Protein AF-A0A410YKI6-F1 (afdb_monomer_lite)

Foldseek 3Di:
DAAFQQDQPDDDDWKGKGKGKAFDPVCPVVQVVLQVVLLVVLCVVQVFDSPDDDYNCCLRVVNDARHPDPVSSVVCDNVSSVVSVVSNVVSSLVDQRIWMWMWIDGPDPDDDTDTPGDGDRRD

Structure (mmCIF, N/CA/C/O backbone):
data_AF-A0A410YKI6-F1
#
_entry.id   AF-A0A410YKI6-F1
#
loop_
_atom_site.group_PDB
_atom_site.id
_atom_site.type_symbol
_atom_site.label_atom_id
_atom_site.label_alt_id
_atom_site.label_comp_id
_atom_site.label_asym_id
_atom_site.label_entity_id
_atom_site.label_seq_id
_atom_site.pdbx_PDB_ins_code
_atom_site.Cartn_x
_atom_site.Cartn_y
_atom_site.Cartn_z
_atom_site.occupancy
_atom_site.B_iso_or_equiv
_atom_site.auth_seq_id
_atom_site.auth_comp_id
_atom_site.auth_asym_id
_atom_site.auth_atom_id
_atom_site.pdbx_PDB_model_num
ATOM 1 N N . MET A 1 1 ? -4.003 11.480 6.765 1.00 38.06 1 MET A N 1
ATOM 2 C CA . MET A 1 1 ? -3.369 10.623 5.733 1.00 38.06 1 MET A CA 1
ATOM 3 C C . MET A 1 1 ? -4.479 9.807 5.087 1.00 38.06 1 MET A C 1
ATOM 5 O O . MET A 1 1 ? -5.200 9.127 5.797 1.00 38.06 1 MET A O 1
ATOM 9 N N . HIS A 1 2 ? -4.699 9.970 3.783 1.00 32.66 2 HIS A N 1
ATOM 10 C CA . HIS A 1 2 ? -5.869 9.430 3.084 1.00 32.66 2 HIS A CA 1
ATOM 11 C C . HIS A 1 2 ? -5.397 8.427 2.026 1.00 32.66 2 HIS A C 1
ATOM 13 O O . HIS A 1 2 ? -4.739 8.813 1.062 1.00 32.66 2 HIS A O 1
ATOM 19 N N . LEU A 1 3 ? -5.672 7.136 2.234 1.00 39.44 3 LEU A N 1
ATOM 20 C CA . LEU A 1 3 ? -5.447 6.108 1.220 1.00 39.44 3 LEU A CA 1
ATOM 21 C C . LEU A 1 3 ? -6.751 5.920 0.442 1.00 39.44 3 LEU A C 1
ATOM 23 O O . LEU A 1 3 ? -7.588 5.104 0.813 1.00 39.44 3 LEU A O 1
ATOM 27 N N . ASP A 1 4 ? -6.916 6.690 -0.629 1.00 40.81 4 ASP A N 1
ATOM 28 C CA . ASP A 1 4 ? -8.008 6.478 -1.577 1.00 40.81 4 ASP A CA 1
ATOM 29 C C . ASP A 1 4 ? -7.627 5.353 -2.549 1.00 40.81 4 ASP A C 1
ATOM 31 O O . ASP A 1 4 ? -6.627 5.462 -3.270 1.00 40.81 4 ASP A O 1
ATOM 35 N N . ILE A 1 5 ? -8.401 4.263 -2.554 1.00 44.34 5 ILE A N 1
ATOM 36 C CA . ILE A 1 5 ? -8.257 3.140 -3.489 1.00 44.34 5 ILE A CA 1
ATOM 37 C C . ILE A 1 5 ? -9.291 3.295 -4.606 1.00 44.34 5 ILE A C 1
ATOM 39 O O . ILE A 1 5 ? -10.209 2.501 -4.786 1.00 44.34 5 ILE A O 1
ATOM 43 N N . SER A 1 6 ? -9.120 4.333 -5.421 1.00 39.03 6 SER A N 1
ATOM 44 C CA . SER A 1 6 ? -9.945 4.521 -6.612 1.00 39.03 6 SER A CA 1
ATOM 45 C C . SER A 1 6 ? -9.537 3.552 -7.737 1.00 39.03 6 SER A C 1
ATOM 47 O O . SER A 1 6 ? -8.625 3.810 -8.519 1.00 39.03 6 SER A O 1
ATOM 49 N N . THR A 1 7 ? -10.263 2.430 -7.787 1.00 46.00 7 THR A N 1
ATOM 50 C CA . THR A 1 7 ? -10.549 1.553 -8.943 1.00 46.00 7 THR A CA 1
ATOM 51 C C . THR A 1 7 ? -9.347 0.920 -9.670 1.00 46.00 7 THR A C 1
ATOM 53 O O . THR A 1 7 ? -8.545 1.595 -10.313 1.00 46.00 7 THR A O 1
ATOM 56 N N . ILE A 1 8 ? -9.309 -0.420 -9.681 1.00 41.41 8 ILE A N 1
ATOM 57 C CA . ILE A 1 8 ? -8.534 -1.239 -10.631 1.00 41.41 8 ILE A CA 1
ATOM 58 C C . ILE A 1 8 ? -9.266 -1.181 -11.985 1.00 41.41 8 ILE A C 1
ATOM 60 O O . ILE A 1 8 ? -10.379 -1.700 -12.076 1.00 41.41 8 ILE A O 1
ATOM 64 N N . PRO A 1 9 ? -8.716 -0.553 -13.039 1.00 38.16 9 PRO A N 1
ATOM 65 C CA . PRO A 1 9 ? -9.354 -0.567 -14.347 1.00 38.16 9 PRO A CA 1
ATOM 66 C C . PRO A 1 9 ? -9.012 -1.883 -15.052 1.00 38.16 9 PRO A C 1
ATOM 68 O O . PRO A 1 9 ? -7.846 -2.154 -15.331 1.00 38.16 9 PRO A O 1
ATOM 71 N N . GLY A 1 10 ? -10.023 -2.706 -15.327 1.00 31.64 10 GLY A N 1
ATOM 72 C CA . GLY A 1 10 ? -9.814 -3.973 -16.030 1.00 31.64 10 GLY A CA 1
ATOM 73 C C . GLY A 1 10 ? -11.061 -4.748 -16.452 1.00 31.64 10 GLY A C 1
ATOM 74 O O . GLY A 1 10 ? -10.905 -5.860 -16.940 1.00 31.64 10 GLY A O 1
ATOM 75 N N . ILE A 1 11 ? -12.278 -4.212 -16.300 1.00 34.09 11 ILE A N 1
ATOM 76 C CA . ILE A 1 11 ? -13.495 -4.854 -16.819 1.00 34.09 11 ILE A CA 1
ATOM 77 C C . ILE A 1 11 ? -14.327 -3.807 -17.566 1.00 34.09 11 ILE A C 1
ATOM 79 O O . ILE A 1 11 ? -14.446 -2.656 -17.153 1.00 34.09 11 ILE A O 1
ATOM 83 N N . GLN A 1 12 ? -14.776 -4.212 -18.746 1.00 38.34 12 GLN A N 1
ATOM 84 C CA . GLN A 1 12 ? -15.332 -3.408 -19.826 1.00 38.34 12 GLN A CA 1
ATOM 85 C C . GLN A 1 12 ? -16.723 -2.843 -19.490 1.00 38.34 12 GLN A C 1
ATOM 87 O O . GLN A 1 12 ? -17.487 -3.517 -18.821 1.00 38.34 12 GLN A O 1
ATOM 92 N N . LYS A 1 13 ? -17.048 -1.649 -20.017 1.00 43.72 13 LYS A N 1
ATOM 93 C CA . LYS A 1 13 ? -18.384 -1.058 -20.318 1.00 43.72 13 LYS A CA 1
ATOM 94 C C . LYS A 1 13 ? -19.546 -1.106 -19.296 1.00 43.72 13 LYS A C 1
ATOM 96 O O . LYS A 1 13 ? -20.564 -0.481 -19.567 1.00 43.72 13 LYS A O 1
ATOM 101 N N . THR A 1 14 ? -19.411 -1.720 -18.130 1.00 46.94 14 THR A N 1
ATOM 102 C CA . THR A 1 14 ? -20.477 -1.886 -17.128 1.00 46.94 14 THR A CA 1
ATOM 103 C C . THR A 1 14 ? -19.978 -1.452 -15.757 1.00 46.94 14 THR A C 1
ATOM 105 O O . THR A 1 14 ? -18.982 -1.985 -15.283 1.00 46.94 14 THR A O 1
ATOM 108 N N . GLY A 1 15 ? -20.668 -0.482 -15.156 1.00 53.41 15 GLY A N 1
ATOM 109 C CA . GLY A 1 15 ? -20.571 -0.036 -13.762 1.00 53.41 15 GLY A CA 1
ATOM 110 C C . GLY A 1 15 ? -19.196 0.272 -13.141 1.00 53.41 15 GLY A C 1
ATOM 111 O O . GLY A 1 15 ? -18.327 -0.580 -12.977 1.00 53.41 15 GLY A O 1
ATOM 112 N N . VAL A 1 16 ? -19.007 1.510 -12.673 1.00 62.38 16 VAL A N 1
ATOM 113 C CA . VAL A 1 16 ? -17.815 1.878 -11.889 1.00 62.38 16 VAL A CA 1
ATOM 114 C C . VAL A 1 16 ? -17.989 1.400 -10.451 1.00 62.38 16 VAL A C 1
ATOM 116 O O . VAL A 1 16 ? -18.991 1.709 -9.812 1.00 62.38 16 VAL A O 1
ATOM 119 N N . THR A 1 17 ? -16.991 0.685 -9.932 1.00 64.06 17 THR A N 1
ATOM 120 C CA . THR A 1 17 ? -16.914 0.318 -8.514 1.00 64.06 17 THR A CA 1
ATOM 121 C C . THR A 1 17 ? -15.816 1.131 -7.822 1.00 64.06 17 THR A C 1
ATOM 123 O O . THR A 1 17 ? -14.668 1.170 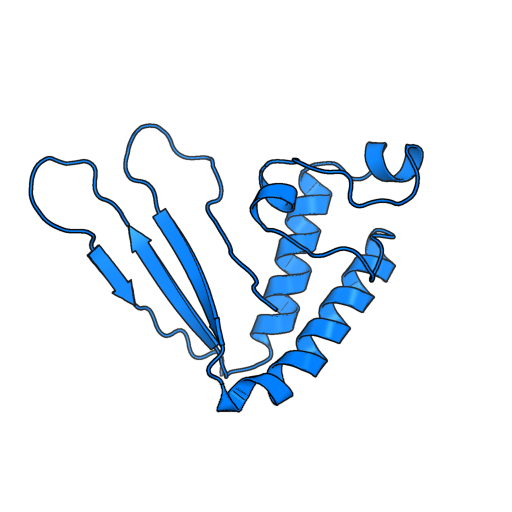-8.284 1.00 64.06 17 THR A O 1
ATOM 126 N N . LEU A 1 18 ? -16.166 1.789 -6.719 1.00 67.62 18 LEU A N 1
ATOM 127 C CA . LEU A 1 18 ? -15.249 2.481 -5.815 1.00 67.62 18 LEU A CA 1
ATOM 128 C C . LEU A 1 18 ? -15.079 1.634 -4.555 1.00 67.62 18 LEU A C 1
ATOM 130 O O . LEU A 1 18 ? -16.076 1.273 -3.940 1.00 67.62 18 LEU A O 1
ATOM 134 N N . THR A 1 19 ? -13.842 1.354 -4.149 1.00 70.75 19 THR A N 1
ATOM 135 C CA . THR A 1 19 ? -13.559 0.662 -2.886 1.00 70.75 19 THR A CA 1
ATOM 136 C C . THR A 1 19 ? -12.690 1.548 -2.010 1.00 70.75 19 THR A C 1
ATOM 138 O O . THR A 1 19 ? -11.609 1.949 -2.420 1.00 70.75 19 THR A O 1
ATOM 141 N N . ALA A 1 20 ? -13.131 1.834 -0.792 1.00 71.38 20 ALA A N 1
ATOM 142 C CA . ALA A 1 20 ? -12.403 2.641 0.175 1.00 71.38 20 ALA A CA 1
ATOM 143 C C . ALA A 1 20 ? -12.118 1.839 1.447 1.00 71.38 20 ALA A C 1
ATOM 145 O O . ALA A 1 20 ? -12.917 0.999 1.861 1.00 71.38 20 ALA A O 1
ATOM 146 N N . LEU A 1 21 ? -10.978 2.126 2.076 1.00 77.62 21 LEU A N 1
ATOM 147 C CA . LEU A 1 21 ? -10.652 1.666 3.421 1.00 77.62 21 LEU A CA 1
ATOM 148 C C . LEU A 1 21 ? -10.804 2.861 4.365 1.00 77.62 21 LEU A C 1
ATOM 150 O O . LEU A 1 21 ? -10.058 3.834 4.270 1.00 77.62 21 LEU A O 1
ATOM 154 N N . ILE A 1 22 ? -11.794 2.791 5.248 1.00 81.12 22 ILE A N 1
ATOM 155 C CA . ILE A 1 22 ? -12.129 3.829 6.221 1.00 81.12 22 ILE A CA 1
ATOM 156 C C . ILE A 1 22 ? -11.550 3.419 7.570 1.00 81.12 22 ILE A C 1
ATOM 158 O O . ILE A 1 22 ? -11.852 2.341 8.076 1.00 81.12 22 ILE A O 1
ATOM 162 N N . ILE A 1 23 ? -10.719 4.278 8.149 1.00 79.94 23 ILE A N 1
ATOM 163 C CA . ILE A 1 23 ? -10.160 4.096 9.491 1.00 79.94 23 ILE A CA 1
ATOM 164 C C . ILE A 1 23 ? -10.974 4.980 10.425 1.00 79.94 23 ILE A C 1
ATOM 166 O O . ILE A 1 23 ? -11.087 6.179 10.172 1.00 79.94 23 ILE A O 1
ATOM 170 N N . HIS A 1 24 ? -11.544 4.386 11.472 1.00 78.31 24 HIS A N 1
ATOM 171 C CA . HIS A 1 24 ? -12.242 5.154 12.502 1.00 78.31 24 HIS A CA 1
ATOM 172 C C . HIS A 1 24 ? -11.235 5.979 13.304 1.00 78.31 24 HIS A C 1
ATOM 174 O O . HIS A 1 24 ? -10.090 5.558 13.486 1.00 78.31 24 HIS A O 1
ATOM 180 N N . GLU A 1 25 ? -11.638 7.161 13.758 1.00 82.31 25 GLU A N 1
ATOM 181 C CA . GLU A 1 25 ? -10.737 8.112 14.416 1.00 82.31 25 GLU A CA 1
ATOM 182 C C . GLU A 1 25 ? -10.054 7.496 15.646 1.00 82.31 25 GLU A C 1
ATOM 184 O O . GLU A 1 25 ? -8.836 7.609 15.805 1.00 82.31 25 GLU A O 1
ATOM 189 N N . GLU A 1 26 ? -10.793 6.726 16.446 1.00 83.69 26 GLU A N 1
ATOM 190 C CA . GLU A 1 26 ? -10.277 6.032 17.628 1.00 83.69 26 GLU A CA 1
ATOM 191 C C . GLU A 1 26 ? -9.226 4.955 17.303 1.00 83.69 26 GLU A C 1
ATOM 193 O O . GLU A 1 26 ? -8.461 4.539 18.173 1.00 83.69 26 GLU A O 1
ATOM 198 N N . GLN A 1 27 ? -9.145 4.523 16.043 1.00 82.88 27 GLN A N 1
ATOM 199 C CA . GLN A 1 27 ? -8.176 3.542 15.549 1.00 82.88 27 GLN A CA 1
ATOM 200 C C . GLN A 1 27 ? -6.985 4.192 14.835 1.00 82.88 27 GLN A C 1
ATOM 202 O O . GLN A 1 27 ? -6.066 3.499 14.395 1.00 82.88 27 GLN A O 1
ATOM 207 N N . TRP A 1 28 ? -6.938 5.522 14.730 1.00 81.38 28 TRP A N 1
ATOM 208 C CA . TRP A 1 28 ? -5.886 6.205 13.977 1.00 81.38 28 TRP A CA 1
ATOM 209 C C . TRP A 1 28 ? -4.478 5.881 14.500 1.00 81.38 28 TRP A C 1
ATOM 211 O O . TRP A 1 28 ? -3.577 5.515 13.737 1.00 81.38 28 TRP A O 1
ATOM 221 N N . SER A 1 29 ? -4.306 5.931 15.822 1.00 85.31 29 SER A N 1
ATOM 222 C CA . SER A 1 29 ? -3.036 5.620 16.488 1.00 85.31 29 SER A CA 1
ATOM 223 C C . SER A 1 29 ? -2.607 4.168 16.280 1.00 85.31 29 SER A C 1
ATOM 225 O O . SER A 1 29 ? -1.419 3.893 16.096 1.00 85.31 29 SER A O 1
ATOM 227 N N . SER A 1 30 ? -3.560 3.231 16.258 1.00 85.25 30 SER A N 1
ATOM 228 C CA . SER A 1 30 ? -3.260 1.810 16.079 1.00 85.25 30 SER A CA 1
ATOM 229 C C . SER A 1 30 ? -2.849 1.499 14.634 1.00 85.25 30 SER A C 1
ATOM 231 O O . SER A 1 30 ? -2.063 0.578 14.402 1.00 85.25 30 SER A O 1
ATOM 233 N N . VAL A 1 31 ? -3.321 2.269 13.646 1.00 85.06 31 VAL A N 1
ATOM 234 C CA . VAL A 1 31 ? -2.992 2.076 12.220 1.00 85.06 31 VAL A CA 1
ATOM 235 C C . VAL A 1 31 ? -1.620 2.640 11.840 1.00 85.06 31 VAL A C 1
ATOM 237 O O . VAL A 1 31 ? -0.985 2.147 10.900 1.00 85.06 31 VAL A O 1
ATOM 240 N N . LEU A 1 32 ? -1.100 3.614 12.589 1.00 87.06 32 LEU A N 1
ATOM 241 C CA . LEU A 1 32 ? 0.183 4.247 12.279 1.00 87.06 32 LEU A CA 1
ATOM 242 C C . LEU A 1 32 ? 1.353 3.248 12.255 1.00 87.06 32 LEU A C 1
ATOM 244 O O . LEU A 1 32 ? 2.182 3.287 11.346 1.00 87.06 32 LEU A O 1
ATOM 248 N N . SER A 1 33 ? 1.423 2.333 13.224 1.00 88.62 33 SER A N 1
ATOM 249 C CA . SER A 1 33 ? 2.503 1.338 13.291 1.00 88.62 33 SER A CA 1
ATOM 250 C C . SER A 1 33 ? 2.489 0.368 12.089 1.00 88.62 33 SER A C 1
ATOM 252 O O . SER A 1 33 ? 3.500 0.292 11.378 1.00 88.62 33 SER A O 1
ATOM 254 N N . PRO A 1 34 ? 1.357 -0.289 11.753 1.00 89.06 34 PRO A N 1
ATOM 255 C CA . PRO A 1 34 ? 1.210 -1.054 10.516 1.00 89.06 34 PRO A CA 1
ATOM 256 C C . PRO A 1 34 ? 1.513 -0.245 9.254 1.00 89.06 34 PRO A C 1
ATOM 258 O O . PRO A 1 34 ? 2.179 -0.750 8.346 1.00 89.06 34 PRO A O 1
ATOM 261 N N . TRP A 1 35 ? 1.090 1.023 9.199 1.00 87.81 35 TRP A N 1
ATOM 262 C CA . TRP A 1 35 ? 1.393 1.893 8.067 1.00 87.81 35 TRP A CA 1
ATOM 263 C C . TRP A 1 35 ? 2.904 2.066 7.880 1.00 87.81 35 TRP A C 1
ATOM 265 O O . TRP A 1 35 ? 3.441 1.842 6.791 1.00 87.81 35 TRP A O 1
ATOM 275 N N . LEU A 1 36 ? 3.616 2.418 8.953 1.00 90.81 36 LEU A N 1
ATOM 276 C CA . LEU A 1 36 ? 5.068 2.584 8.935 1.00 90.81 36 LEU A CA 1
ATOM 277 C C . LEU A 1 36 ? 5.784 1.274 8.586 1.00 90.81 36 LEU A C 1
ATOM 279 O O . LEU A 1 36 ? 6.754 1.301 7.824 1.00 90.81 36 LEU A O 1
ATOM 283 N N . ALA A 1 37 ? 5.301 0.134 9.086 1.00 91.50 37 ALA A N 1
ATOM 284 C CA . ALA A 1 37 ? 5.830 -1.182 8.739 1.00 91.50 37 ALA A CA 1
ATOM 285 C C . ALA A 1 37 ? 5.681 -1.474 7.236 1.00 91.50 37 ALA A C 1
ATOM 287 O O . ALA A 1 37 ? 6.656 -1.861 6.588 1.00 91.50 37 ALA A O 1
ATOM 288 N N . GLY A 1 38 ? 4.508 -1.199 6.656 1.00 91.69 38 GLY A N 1
ATOM 289 C CA . GLY A 1 38 ? 4.267 -1.318 5.217 1.00 91.6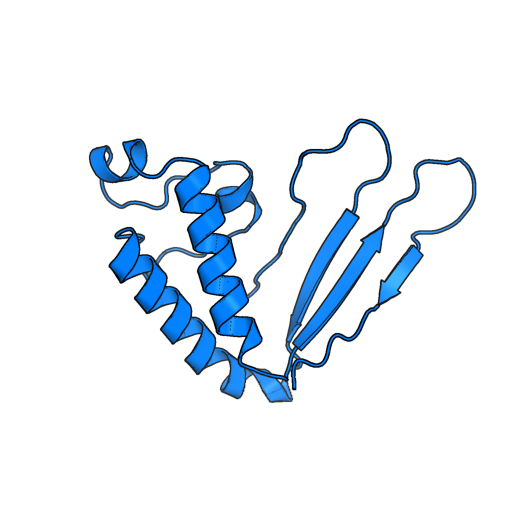9 38 GLY A CA 1
ATOM 290 C C . GLY A 1 38 ? 5.203 -0.430 4.395 1.00 91.69 38 GLY A C 1
ATOM 291 O O . GLY A 1 38 ? 5.837 -0.898 3.449 1.00 91.69 38 GLY A O 1
ATOM 292 N N . ARG A 1 39 ? 5.385 0.835 4.798 1.00 92.38 39 ARG A N 1
ATOM 293 C CA . ARG A 1 39 ? 6.309 1.769 4.127 1.00 92.38 39 ARG A CA 1
ATOM 294 C C . ARG A 1 39 ? 7.763 1.306 4.187 1.00 92.38 39 ARG A C 1
ATOM 296 O O . ARG A 1 39 ? 8.477 1.442 3.195 1.00 92.38 39 ARG A O 1
ATOM 303 N N . ARG A 1 40 ? 8.205 0.742 5.315 1.00 93.19 40 ARG A N 1
ATOM 304 C CA . ARG A 1 40 ? 9.551 0.158 5.450 1.00 93.19 40 ARG A CA 1
ATOM 305 C C . ARG A 1 40 ? 9.725 -1.056 4.540 1.00 93.19 40 ARG A C 1
ATOM 307 O O . ARG A 1 40 ? 10.742 -1.132 3.859 1.00 93.19 40 ARG A O 1
ATOM 314 N N . ALA A 1 41 ? 8.733 -1.944 4.476 1.00 92.50 41 ALA A N 1
ATOM 315 C CA . ALA A 1 41 ? 8.764 -3.117 3.604 1.00 92.50 41 ALA A CA 1
ATOM 316 C C . ALA A 1 41 ? 8.819 -2.733 2.116 1.00 92.50 41 ALA A C 1
ATOM 318 O O . ALA A 1 41 ? 9.639 -3.263 1.375 1.00 92.50 41 ALA A O 1
ATOM 319 N N . ILE A 1 42 ? 8.013 -1.756 1.691 1.00 91.31 42 ILE A N 1
ATOM 320 C CA . ILE A 1 42 ? 8.012 -1.228 0.316 1.00 91.31 42 ILE A CA 1
ATOM 321 C C . ILE A 1 42 ? 9.372 -0.623 -0.048 1.00 91.31 42 ILE A C 1
ATOM 323 O O . ILE A 1 42 ? 9.913 -0.899 -1.117 1.00 91.31 42 ILE A O 1
ATOM 327 N N . HIS A 1 43 ? 9.938 0.192 0.845 1.00 90.44 43 HIS A N 1
ATOM 328 C CA . HIS A 1 43 ? 11.254 0.784 0.628 1.00 90.44 43 HIS A CA 1
ATOM 329 C C . HIS A 1 43 ? 12.348 -0.288 0.548 1.00 90.44 43 HIS A C 1
ATOM 331 O O . HIS A 1 43 ? 13.215 -0.205 -0.311 1.00 90.44 43 HIS A O 1
ATOM 337 N N . ALA A 1 44 ? 12.309 -1.298 1.420 1.00 89.69 44 ALA A N 1
ATOM 338 C CA . ALA A 1 44 ? 13.274 -2.394 1.402 1.00 89.69 44 ALA A CA 1
ATOM 339 C C . ALA A 1 44 ? 13.171 -3.246 0.126 1.00 89.69 44 ALA A C 1
ATOM 341 O O . ALA A 1 44 ? 14.193 -3.626 -0.431 1.00 89.69 44 ALA A O 1
ATOM 342 N N . ALA A 1 45 ? 11.953 -3.515 -0.351 1.00 88.00 45 ALA A N 1
ATOM 343 C CA . ALA A 1 45 ? 11.727 -4.354 -1.525 1.00 88.00 45 ALA A CA 1
ATOM 344 C C . ALA A 1 45 ? 12.033 -3.639 -2.850 1.00 88.00 45 ALA A C 1
ATOM 346 O O . ALA A 1 45 ? 12.542 -4.262 -3.778 1.00 88.00 45 ALA A O 1
ATOM 347 N N . PHE A 1 46 ? 11.701 -2.348 -2.958 1.00 86.12 46 PHE A N 1
ATOM 348 C CA . PHE A 1 46 ? 11.667 -1.652 -4.252 1.00 86.12 46 PHE A CA 1
ATOM 349 C C . PHE A 1 46 ? 12.413 -0.314 -4.274 1.00 86.12 46 PHE A C 1
ATOM 351 O O . PHE A 1 46 ? 12.457 0.336 -5.315 1.00 86.12 46 PHE A O 1
ATOM 358 N N . GLY A 1 47 ? 12.952 0.147 -3.141 1.00 84.50 47 GLY A N 1
ATOM 359 C CA . GLY A 1 47 ? 13.628 1.445 -3.048 1.00 84.50 47 GLY A CA 1
ATOM 360 C C . GLY A 1 47 ? 12.698 2.656 -3.180 1.00 84.50 47 GLY A C 1
ATOM 361 O O . GLY A 1 47 ? 13.169 3.775 -3.341 1.00 84.50 47 GLY A O 1
ATOM 362 N N . VAL A 1 48 ? 11.373 2.469 -3.117 1.00 85.44 48 VAL A N 1
ATOM 363 C CA . VAL A 1 48 ? 10.414 3.582 -3.192 1.00 85.44 48 VAL A CA 1
ATOM 364 C C . VAL A 1 48 ? 10.583 4.489 -1.976 1.00 85.44 48 VAL A C 1
ATOM 366 O O . VAL A 1 48 ? 10.485 4.042 -0.828 1.00 85.44 48 VAL A O 1
ATOM 369 N N . SER A 1 49 ? 10.779 5.782 -2.232 1.00 83.69 49 SER A N 1
ATOM 370 C CA . SER A 1 49 ? 11.051 6.773 -1.194 1.00 83.69 49 SER A CA 1
ATOM 371 C C . SER A 1 49 ? 9.951 6.815 -0.137 1.00 83.69 49 SER A C 1
ATOM 373 O O . SER A 1 49 ? 8.762 6.937 -0.451 1.00 83.69 49 SER A O 1
ATOM 375 N N . LYS A 1 50 ? 10.355 6.784 1.143 1.00 85.19 50 LYS A N 1
ATOM 376 C CA . LYS A 1 50 ? 9.455 6.869 2.310 1.00 85.19 50 LYS A CA 1
ATOM 377 C C . LYS A 1 50 ? 8.727 8.216 2.409 1.00 85.19 50 LYS A C 1
ATOM 379 O O . LYS A 1 50 ? 7.665 8.268 3.025 1.00 85.19 50 LYS A O 1
ATOM 384 N N . LYS A 1 51 ? 9.256 9.263 1.766 1.00 83.56 51 LYS A N 1
ATOM 385 C CA . LYS A 1 51 ? 8.701 10.627 1.770 1.00 83.56 51 LYS A CA 1
ATOM 386 C C . LYS A 1 51 ? 7.546 10.822 0.781 1.00 83.56 51 LYS A C 1
ATOM 388 O O . LYS A 1 51 ? 6.789 11.771 0.920 1.00 83.56 51 LYS A O 1
ATOM 393 N N . GLN A 1 52 ? 7.410 9.940 -0.211 1.00 80.75 52 GLN A N 1
ATOM 394 C CA . GLN A 1 52 ? 6.354 10.044 -1.220 1.00 80.75 52 GLN A CA 1
ATOM 395 C C . GLN A 1 52 ? 5.012 9.533 -0.692 1.00 80.75 52 GLN A C 1
ATOM 397 O O . GLN A 1 52 ? 4.935 8.452 -0.107 1.00 80.75 52 GLN A O 1
ATOM 402 N N . GLU A 1 53 ? 3.937 10.264 -0.967 1.00 83.25 53 GLU A N 1
ATOM 403 C CA . GLU A 1 53 ? 2.583 9.774 -0.719 1.00 83.25 53 GLU A CA 1
ATOM 404 C C . GLU A 1 53 ? 2.205 8.668 -1.716 1.00 83.25 53 GLU A C 1
ATOM 406 O O . GLU A 1 53 ? 2.418 8.775 -2.931 1.00 83.25 53 GLU A O 1
ATOM 411 N N . LEU A 1 54 ? 1.647 7.572 -1.196 1.00 83.00 54 LEU A N 1
ATOM 412 C CA . LEU A 1 54 ? 1.118 6.481 -2.008 1.00 83.00 54 LEU A CA 1
ATOM 413 C C . LEU A 1 54 ? -0.320 6.812 -2.402 1.00 83.00 54 LEU A C 1
ATOM 415 O O . LEU A 1 54 ? -1.185 6.919 -1.540 1.00 83.00 54 LEU A O 1
ATOM 419 N N . HIS A 1 55 ? -0.578 6.916 -3.703 1.00 80.75 55 HIS A N 1
ATOM 420 C CA . HIS A 1 55 ? -1.922 7.098 -4.239 1.00 80.75 55 HIS A CA 1
ATOM 421 C C . HIS A 1 55 ? -2.248 5.880 -5.093 1.00 80.75 55 HIS A C 1
ATOM 423 O O . HIS A 1 55 ? -1.457 5.508 -5.965 1.00 80.75 55 HIS A O 1
ATOM 429 N N . ALA A 1 56 ? -3.414 5.270 -4.890 1.00 75.81 56 ALA A N 1
ATOM 430 C CA . ALA A 1 56 ? -3.791 4.078 -5.643 1.00 75.81 56 ALA A CA 1
ATOM 431 C C . ALA A 1 56 ? -3.844 4.345 -7.151 1.00 75.81 56 ALA A C 1
ATOM 433 O O . ALA A 1 56 ? -3.339 3.544 -7.930 1.00 75.81 56 ALA A O 1
ATOM 434 N N . ASN A 1 57 ? -4.345 5.516 -7.562 1.00 76.56 57 ASN A N 1
ATOM 435 C CA . ASN A 1 57 ? -4.341 5.929 -8.967 1.00 76.56 57 ASN A CA 1
ATOM 436 C C . ASN A 1 57 ? -2.937 5.888 -9.585 1.00 76.56 57 ASN A C 1
ATOM 438 O O . ASN A 1 57 ? -2.766 5.451 -10.718 1.00 76.56 57 ASN A O 1
ATOM 442 N N . HIS A 1 58 ? -1.918 6.318 -8.849 1.00 82.44 58 HIS A N 1
ATOM 443 C CA . HIS A 1 58 ? -0.5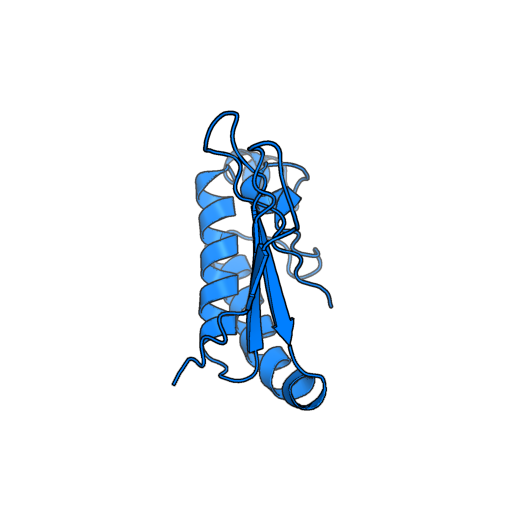41 6.326 -9.333 1.00 82.44 58 HIS A CA 1
ATOM 444 C C . HIS A 1 58 ? 0.077 4.921 -9.349 1.00 82.44 58 HIS A C 1
ATOM 446 O O . HIS A 1 58 ? 0.817 4.567 -10.271 1.00 82.44 58 HIS A O 1
ATOM 452 N N . LEU A 1 59 ? -0.238 4.096 -8.350 1.00 82.38 59 LEU A N 1
ATOM 453 C CA . LEU A 1 59 ? 0.221 2.710 -8.299 1.00 82.38 59 LEU A CA 1
ATOM 454 C C . LEU A 1 59 ? -0.410 1.881 -9.427 1.00 82.38 59 LEU A C 1
ATOM 456 O O . LEU A 1 59 ? 0.308 1.354 -10.271 1.00 82.38 59 LEU A O 1
ATOM 460 N N . TYR A 1 60 ? -1.738 1.830 -9.500 1.00 79.69 60 TYR A N 1
ATOM 461 C CA . TYR A 1 60 ? -2.451 0.898 -10.377 1.00 79.69 60 TYR A CA 1
ATOM 462 C C . TYR A 1 60 ? -2.632 1.398 -11.813 1.00 79.69 60 TYR A C 1
ATOM 464 O O . TYR A 1 60 ? -2.755 0.585 -12.722 1.00 79.69 60 TYR A O 1
ATOM 472 N N . LYS A 1 61 ? -2.624 2.718 -12.057 1.00 78.06 61 LYS A N 1
ATOM 473 C CA . LYS A 1 61 ? -2.672 3.274 -13.428 1.00 78.06 61 LYS A CA 1
ATOM 474 C C . LYS A 1 61 ? -1.289 3.654 -13.959 1.00 78.06 61 LYS A C 1
ATOM 476 O O . LYS A 1 61 ? -1.197 4.226 -15.040 1.00 78.06 61 LYS A O 1
ATOM 481 N N . GLY A 1 62 ? -0.223 3.409 -13.189 1.00 74.31 62 GLY A N 1
ATOM 482 C CA . GLY A 1 62 ? 1.156 3.728 -13.577 1.00 74.31 62 GLY A CA 1
ATOM 483 C C . GLY A 1 62 ? 1.463 5.225 -13.692 1.00 74.31 62 GLY A C 1
ATOM 484 O O . GLY A 1 62 ? 2.496 5.604 -14.236 1.00 74.31 62 GLY A O 1
ATOM 485 N N . ARG A 1 63 ? 0.583 6.096 -13.189 1.00 70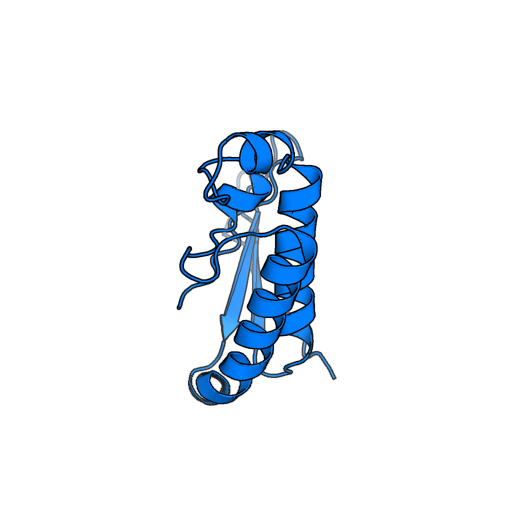.31 63 ARG A N 1
ATOM 486 C CA . ARG A 1 63 ? 0.759 7.553 -13.248 1.00 70.31 63 ARG A CA 1
ATOM 487 C C . ARG A 1 63 ? 1.747 7.980 -12.146 1.00 70.31 63 ARG A C 1
ATOM 489 O O . ARG A 1 63 ? 1.718 7.409 -11.064 1.00 70.31 63 ARG A O 1
ATOM 496 N N . LYS A 1 64 ? 2.617 8.968 -12.396 1.00 78.62 64 LYS A N 1
ATOM 497 C CA . LYS A 1 64 ? 3.670 9.479 -11.475 1.00 78.62 64 LYS A CA 1
ATOM 498 C C . LYS A 1 64 ? 4.899 8.564 -11.277 1.00 78.62 64 LYS A C 1
ATOM 500 O O . LYS A 1 64 ? 4.814 7.333 -11.297 1.00 78.62 64 LYS A O 1
ATOM 505 N N . LYS A 1 65 ? 6.060 9.193 -11.050 1.00 79.88 65 LYS A N 1
ATOM 506 C CA . LYS A 1 65 ? 7.323 8.546 -10.656 1.00 79.88 65 LYS A CA 1
ATOM 507 C C . LYS A 1 65 ? 7.390 8.389 -9.132 1.00 79.88 65 LYS A C 1
ATOM 509 O O . LYS A 1 65 ? 7.098 9.331 -8.401 1.00 79.88 65 LYS A O 1
ATOM 514 N N . TYR A 1 66 ? 7.740 7.187 -8.678 1.00 79.56 66 TYR A N 1
ATOM 515 C CA . TYR A 1 66 ? 7.865 6.833 -7.255 1.00 79.56 66 TYR A CA 1
ATOM 516 C C . TYR A 1 66 ? 9.305 6.637 -6.789 1.00 79.56 66 TYR A C 1
ATOM 518 O O . TYR A 1 66 ? 9.574 6.688 -5.588 1.00 79.56 66 TYR A O 1
ATOM 526 N N . CYS A 1 67 ? 10.193 6.367 -7.737 1.00 81.94 67 CYS A N 1
ATOM 527 C CA . CYS A 1 67 ? 11.605 6.152 -7.500 1.00 81.94 67 CYS A CA 1
ATOM 528 C C . CYS A 1 67 ? 12.362 7.466 -7.667 1.00 81.94 67 CYS A C 1
ATOM 530 O O . CYS A 1 67 ? 11.948 8.319 -8.457 1.00 81.94 67 CYS A O 1
ATOM 532 N N . ASP A 1 68 ? 13.463 7.597 -6.936 1.00 80.44 68 ASP A N 1
ATOM 533 C CA . ASP A 1 68 ? 14.268 8.816 -6.939 1.00 80.44 68 ASP A CA 1
ATOM 534 C C . ASP A 1 68 ? 15.179 8.886 -8.182 1.00 80.44 68 ASP A C 1
ATOM 536 O O . ASP A 1 68 ? 15.479 9.983 -8.649 1.00 80.44 68 ASP A O 1
ATOM 540 N N . THR A 1 69 ? 15.560 7.740 -8.771 1.00 82.75 69 THR A N 1
ATOM 541 C CA . THR A 1 69 ? 16.341 7.680 -10.024 1.00 82.75 69 THR A CA 1
ATOM 542 C C . THR A 1 69 ? 15.539 7.129 -11.202 1.00 82.75 69 THR A C 1
ATOM 544 O O . THR A 1 69 ? 14.561 6.388 -11.036 1.00 82.75 69 THR A O 1
ATOM 547 N N . GLN A 1 70 ? 15.973 7.472 -12.419 1.00 81.62 70 GLN A N 1
ATOM 548 C CA . GLN A 1 70 ? 15.357 6.970 -13.644 1.00 81.62 70 GLN A CA 1
ATOM 549 C C . GLN A 1 70 ? 15.568 5.457 -13.800 1.00 81.62 70 GLN A C 1
ATOM 551 O O . GLN A 1 70 ? 14.593 4.764 -14.073 1.00 81.62 70 GLN A O 1
ATOM 556 N N . GLU A 1 71 ? 16.757 4.908 -13.505 1.00 82.94 71 GLU A N 1
ATOM 557 C CA . GLU A 1 71 ? 16.993 3.459 -13.659 1.00 82.94 71 GLU A CA 1
ATOM 558 C C . GLU A 1 71 ? 16.177 2.614 -12.668 1.00 82.94 71 GLU A C 1
ATOM 560 O O . GLU A 1 71 ? 15.870 1.444 -12.912 1.00 82.94 71 GLU A O 1
ATOM 565 N N . GLN A 1 72 ? 15.844 3.172 -11.501 1.00 80.62 72 GLN A N 1
ATOM 566 C CA . GLN A 1 72 ? 14.886 2.550 -10.589 1.00 80.62 72 GLN A CA 1
ATOM 567 C C . GLN A 1 72 ? 13.462 2.653 -11.140 1.00 80.62 72 GLN A C 1
ATOM 569 O O . GLN A 1 72 ? 12.724 1.671 -11.103 1.00 80.62 72 GLN A O 1
ATOM 574 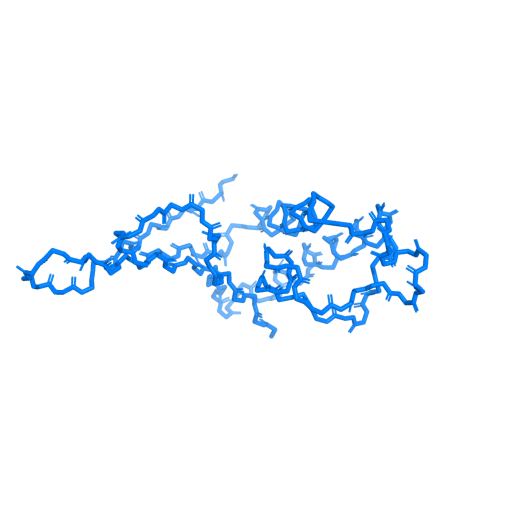N N . GLY A 1 73 ? 13.090 3.816 -11.682 1.00 82.25 73 GLY A N 1
ATOM 575 C CA . GLY A 1 73 ? 11.789 4.048 -12.304 1.00 82.25 73 GLY A CA 1
ATOM 576 C C . GLY A 1 73 ? 11.499 3.101 -13.470 1.00 82.25 73 GLY A C 1
ATOM 577 O O . GLY A 1 73 ? 10.390 2.575 -13.547 1.00 82.25 73 GLY A O 1
ATOM 578 N N . ASP A 1 74 ? 12.498 2.830 -14.308 1.00 82.94 74 ASP A N 1
ATOM 579 C CA . ASP A 1 74 ? 12.385 1.939 -15.470 1.00 82.94 74 ASP A CA 1
ATOM 580 C C . ASP A 1 74 ? 12.157 0.478 -15.051 1.00 82.94 74 ASP A C 1
ATOM 582 O O . ASP A 1 74 ? 11.390 -0.250 -15.680 1.00 82.94 74 ASP A O 1
ATOM 586 N N . ARG A 1 75 ? 12.759 0.057 -13.931 1.00 83.12 75 ARG A N 1
ATOM 587 C CA . ARG A 1 75 ? 12.526 -1.266 -13.326 1.00 83.12 75 ARG A CA 1
ATOM 588 C C . ARG A 1 75 ? 11.215 -1.331 -12.538 1.00 83.12 75 ARG A C 1
ATOM 590 O O . ARG A 1 75 ? 10.644 -2.408 -12.378 1.00 83.12 75 ARG A O 1
ATOM 597 N N . TYR A 1 76 ? 10.707 -0.193 -12.066 1.00 85.81 76 TYR A N 1
ATOM 598 C CA . TYR A 1 76 ? 9.498 -0.076 -11.247 1.00 85.81 76 TYR A CA 1
ATOM 599 C C . TYR A 1 76 ? 8.209 0.028 -12.081 1.00 85.81 76 TYR A C 1
ATOM 601 O O . TYR A 1 76 ? 7.416 0.979 -11.996 1.00 85.81 76 TYR A O 1
ATOM 609 N N . GLY A 1 77 ? 8.001 -1.008 -12.892 1.00 85.50 77 GLY A N 1
ATOM 610 C CA . GLY A 1 77 ? 6.828 -1.175 -13.740 1.00 85.50 77 GLY A CA 1
ATOM 611 C C . GLY A 1 77 ? 5.547 -1.531 -12.978 1.00 85.50 77 GLY A C 1
ATOM 612 O O . GLY A 1 77 ? 5.518 -1.690 -11.754 1.00 85.50 77 GLY A O 1
ATOM 613 N N . LEU A 1 78 ? 4.460 -1.693 -13.733 1.00 85.81 78 LEU A N 1
ATOM 614 C CA . LEU A 1 78 ? 3.125 -1.982 -13.202 1.00 85.81 78 LEU A CA 1
ATOM 615 C C . LEU A 1 78 ? 3.063 -3.203 -12.253 1.00 85.81 78 LEU A C 1
ATOM 617 O O . LEU A 1 78 ? 2.417 -3.086 -11.211 1.00 85.81 78 LEU A O 1
ATOM 621 N N . PRO A 1 79 ? 3.755 -4.336 -12.507 1.00 86.88 79 PRO A N 1
ATOM 622 C CA . PRO A 1 79 ? 3.739 -5.472 -11.579 1.00 86.88 79 PRO A CA 1
ATOM 623 C C . PRO A 1 79 ? 4.273 -5.127 -10.183 1.00 86.88 79 PRO A C 1
ATOM 625 O O . PRO A 1 79 ? 3.664 -5.496 -9.178 1.00 86.88 79 PRO A O 1
ATOM 628 N N . LEU A 1 80 ? 5.369 -4.363 -10.106 1.00 89.50 80 LEU A N 1
ATOM 629 C CA . LEU A 1 80 ? 5.956 -3.943 -8.829 1.00 89.50 80 LEU A CA 1
ATOM 630 C C . LEU A 1 80 ? 5.093 -2.890 -8.132 1.00 89.50 80 LEU A C 1
ATOM 632 O O . LEU A 1 80 ? 4.957 -2.909 -6.912 1.00 89.50 80 LEU A O 1
ATOM 636 N N . ARG A 1 81 ? 4.423 -2.018 -8.892 1.00 88.69 81 ARG A N 1
ATOM 637 C CA . ARG A 1 81 ? 3.439 -1.079 -8.333 1.00 88.69 81 ARG A CA 1
ATOM 638 C C . ARG A 1 81 ? 2.237 -1.794 -7.722 1.00 88.69 81 ARG A C 1
ATOM 640 O O . ARG A 1 81 ? 1.810 -1.439 -6.622 1.00 88.69 81 ARG A O 1
ATOM 647 N N . ASN A 1 82 ? 1.733 -2.831 -8.387 1.00 85.44 82 ASN A N 1
ATOM 648 C CA . ASN A 1 82 ? 0.668 -3.675 -7.849 1.00 85.44 82 ASN A CA 1
ATOM 649 C C . ASN A 1 82 ? 1.137 -4.392 -6.574 1.00 85.44 82 ASN A C 1
ATOM 651 O O . ASN A 1 82 ? 0.399 -4.442 -5.588 1.00 85.44 82 ASN A O 1
ATOM 655 N N . ALA A 1 83 ? 2.377 -4.893 -6.556 1.00 88.31 83 ALA A N 1
ATOM 656 C CA . ALA A 1 83 ? 2.980 -5.489 -5.365 1.00 88.31 83 ALA A CA 1
ATOM 657 C C . ALA A 1 83 ? 3.097 -4.481 -4.207 1.00 88.31 83 ALA A C 1
ATOM 659 O O . ALA A 1 83 ? 2.737 -4.812 -3.080 1.00 88.31 83 ALA A O 1
ATOM 660 N N . THR A 1 84 ? 3.492 -3.235 -4.476 1.00 90.38 84 THR A N 1
ATOM 661 C CA . THR A 1 84 ? 3.510 -2.147 -3.484 1.00 90.38 84 THR A CA 1
ATOM 662 C C . THR A 1 84 ? 2.139 -1.915 -2.861 1.00 90.38 84 THR A C 1
ATOM 664 O O . THR A 1 84 ? 2.025 -1.848 -1.635 1.00 90.38 84 THR A O 1
ATOM 667 N N . GLY A 1 85 ? 1.089 -1.846 -3.684 1.00 86.06 85 GLY A N 1
ATOM 668 C CA . GLY A 1 85 ? -0.288 -1.739 -3.201 1.00 86.06 85 GLY A CA 1
ATOM 669 C C . GLY A 1 85 ? -0.677 -2.906 -2.288 1.00 86.06 85 GLY A C 1
ATOM 670 O O . GLY A 1 85 ? -1.212 -2.695 -1.200 1.00 86.06 85 GLY A O 1
ATOM 671 N N . ARG A 1 86 ? -0.323 -4.138 -2.676 1.00 87.12 86 ARG A N 1
ATOM 672 C CA . ARG A 1 86 ? -0.587 -5.353 -1.886 1.00 87.12 86 ARG A CA 1
ATOM 673 C C . ARG A 1 86 ? 0.170 -5.383 -0.562 1.00 87.12 86 ARG A C 1
ATOM 675 O O . ARG A 1 86 ? -0.429 -5.752 0.444 1.00 87.12 86 ARG A O 1
ATOM 682 N N . ILE A 1 87 ? 1.446 -4.991 -0.533 1.00 89.62 87 ILE A N 1
ATOM 683 C CA . ILE A 1 87 ? 2.231 -4.916 0.710 1.00 89.62 87 ILE A CA 1
ATOM 684 C C . ILE A 1 87 ? 1.579 -3.927 1.673 1.00 89.62 87 ILE A C 1
ATOM 686 O O . ILE A 1 87 ? 1.401 -4.245 2.848 1.00 89.62 87 ILE A O 1
ATOM 690 N N . MET A 1 88 ? 1.180 -2.755 1.171 1.00 89.00 88 MET A N 1
ATOM 691 C CA . MET A 1 88 ? 0.534 -1.732 1.986 1.00 89.00 88 MET A CA 1
ATOM 692 C C . MET A 1 88 ? -0.787 -2.234 2.576 1.00 89.00 88 MET A C 1
ATOM 694 O O . MET A 1 88 ? -0.996 -2.150 3.784 1.00 89.00 88 MET A O 1
ATOM 698 N N . LEU A 1 89 ? -1.647 -2.812 1.737 1.00 85.38 89 LEU A N 1
ATOM 699 C CA . LEU A 1 89 ? -2.922 -3.386 2.161 1.00 85.38 89 LEU A CA 1
ATOM 700 C C . LEU A 1 89 ? -2.740 -4.527 3.161 1.00 85.38 89 LEU A C 1
ATOM 702 O O . LEU A 1 89 ? -3.446 -4.576 4.158 1.00 85.38 89 LEU A O 1
ATOM 706 N N . THR A 1 90 ? -1.765 -5.408 2.935 1.00 86.31 90 THR A N 1
ATOM 707 C CA . THR A 1 90 ? -1.459 -6.522 3.847 1.00 86.31 90 THR A CA 1
ATOM 708 C C . THR A 1 90 ? -0.963 -6.013 5.194 1.00 86.31 90 THR A C 1
ATOM 710 O O . THR A 1 90 ? -1.304 -6.577 6.229 1.00 86.31 90 THR A O 1
ATOM 713 N N . ALA A 1 91 ? -0.164 -4.944 5.205 1.00 87.56 91 ALA A N 1
ATOM 714 C CA . ALA A 1 91 ? 0.278 -4.326 6.446 1.00 87.56 91 ALA A CA 1
ATOM 715 C C . ALA A 1 91 ? -0.914 -3.742 7.216 1.00 87.56 91 ALA A C 1
ATOM 717 O O . ALA A 1 91 ? -1.065 -4.042 8.396 1.00 87.56 91 ALA A O 1
ATOM 718 N N . LEU A 1 92 ? -1.789 -2.987 6.544 1.00 84.44 92 LEU A N 1
ATOM 719 C CA . LEU A 1 92 ? -2.990 -2.403 7.152 1.00 84.44 92 LEU A CA 1
ATOM 720 C C . LEU A 1 92 ? -3.992 -3.463 7.626 1.00 84.44 92 LEU A C 1
ATOM 722 O O . LEU A 1 92 ? -4.575 -3.305 8.693 1.00 84.44 92 LEU A O 1
ATOM 726 N N . ALA A 1 93 ? -4.125 -4.571 6.891 1.00 81.81 93 ALA A N 1
ATOM 727 C CA . ALA A 1 93 ? -5.010 -5.687 7.222 1.00 81.81 93 ALA A CA 1
ATOM 728 C C . ALA A 1 93 ? -4.702 -6.352 8.574 1.00 81.81 93 ALA A C 1
ATOM 730 O O . ALA A 1 93 ? -5.564 -7.033 9.120 1.00 81.81 93 ALA A O 1
ATOM 731 N N . LYS A 1 94 ? -3.494 -6.153 9.124 1.00 80.94 94 LYS A N 1
ATOM 732 C CA . LYS A 1 94 ? -3.102 -6.657 10.453 1.00 80.94 94 LYS A CA 1
ATOM 733 C C . LYS A 1 94 ? -3.772 -5.917 11.608 1.00 80.94 94 LYS A C 1
ATOM 735 O O . LYS A 1 94 ? -3.638 -6.340 12.750 1.00 80.94 94 LYS A O 1
ATOM 740 N N . ASN A 1 95 ? -4.429 -4.797 11.333 1.00 79.06 95 ASN A N 1
ATOM 741 C CA . ASN A 1 95 ? -5.181 -4.049 12.322 1.00 79.06 95 ASN A CA 1
ATOM 742 C C . ASN A 1 95 ? -6.680 -4.263 12.082 1.00 79.06 95 ASN A C 1
ATOM 744 O O . ASN A 1 95 ? -7.146 -4.139 10.959 1.00 79.06 95 ASN A O 1
ATOM 748 N N . SER A 1 96 ? -7.446 -4.569 13.123 1.00 68.81 96 SER A N 1
ATOM 749 C CA . SER A 1 96 ? -8.892 -4.806 13.029 1.00 68.81 96 SER A CA 1
ATOM 750 C C . SER A 1 96 ? -9.728 -3.519 12.911 1.00 68.81 96 SER A C 1
ATOM 752 O O . SER A 1 96 ? -10.937 -3.587 12.689 1.00 68.81 96 SER A O 1
ATOM 754 N N . GLY A 1 97 ? -9.101 -2.345 13.039 1.00 74.38 97 GLY A N 1
ATOM 755 C CA . GLY A 1 97 ? -9.737 -1.032 13.155 1.00 74.38 97 GLY A CA 1
ATOM 756 C C . GLY A 1 97 ? -10.111 -0.315 11.853 1.00 74.38 97 GLY A C 1
ATOM 757 O O . GLY A 1 97 ? -10.067 0.915 11.813 1.00 74.38 97 GLY A O 1
ATOM 758 N N . PHE A 1 98 ? -10.460 -1.031 10.780 1.00 74.06 98 PHE A N 1
ATOM 759 C CA . PHE A 1 98 ? -10.906 -0.404 9.529 1.00 74.06 98 PHE A CA 1
ATOM 760 C C . PHE A 1 98 ? -12.191 -1.020 8.971 1.00 74.06 98 PHE A C 1
ATOM 762 O O . PHE A 1 98 ? -12.543 -2.165 9.238 1.00 74.06 98 PHE A O 1
ATOM 769 N N . THR A 1 99 ? -12.902 -0.233 8.171 1.00 76.56 99 THR A N 1
ATOM 770 C CA . THR A 1 99 ? -14.096 -0.637 7.426 1.00 76.56 99 THR A CA 1
ATOM 771 C C . THR A 1 99 ? -13.798 -0.561 5.937 1.00 76.56 99 THR A C 1
ATOM 773 O O . THR A 1 99 ? -13.273 0.442 5.461 1.00 76.56 99 THR A O 1
ATOM 776 N N . VAL A 1 100 ? -14.137 -1.610 5.190 1.00 76.38 100 VAL A N 1
ATOM 777 C CA . VAL A 1 100 ? -14.066 -1.586 3.726 1.00 76.38 100 VAL A CA 1
ATOM 778 C C . VAL A 1 100 ? -15.440 -1.212 3.189 1.00 76.38 100 VAL A C 1
ATOM 780 O O . VAL A 1 100 ? -16.436 -1.866 3.491 1.00 76.38 100 VAL A O 1
ATOM 783 N N . VAL A 1 101 ? -15.503 -0.147 2.401 1.00 73.12 101 VAL A N 1
ATOM 784 C CA . VAL A 1 101 ? -16.735 0.298 1.749 1.00 73.12 101 VAL A CA 1
ATOM 785 C C . VAL A 1 101 ? -16.572 0.125 0.257 1.00 73.12 101 VAL A C 1
ATOM 787 O O . VAL A 1 101 ? -15.609 0.631 -0.314 1.00 73.12 101 VAL A O 1
ATOM 790 N N . THR A 1 102 ? -17.517 -0.566 -0.373 1.00 73.25 102 THR A N 1
ATOM 791 C CA . THR A 1 102 ? -17.557 -0.712 -1.824 1.00 73.25 102 THR A CA 1
ATOM 792 C C . THR A 1 102 ? -18.863 -0.134 -2.356 1.00 73.25 102 THR A C 1
ATOM 794 O O . THR A 1 102 ? -19.951 -0.557 -1.971 1.00 73.25 102 THR A O 1
ATOM 797 N N . ILE A 1 103 ? -18.753 0.852 -3.240 1.00 73.88 103 ILE A N 1
ATOM 798 C CA . ILE A 1 103 ? -19.881 1.511 -3.896 1.00 73.88 103 ILE A CA 1
ATOM 799 C C . ILE A 1 103 ? -19.850 1.109 -5.363 1.00 73.88 103 ILE A C 1
ATOM 801 O O . ILE A 1 103 ? -18.889 1.420 -6.067 1.00 73.88 103 ILE A O 1
ATOM 805 N N . GLY A 1 104 ? -20.886 0.409 -5.815 1.00 69.75 104 GLY A N 1
ATOM 806 C CA . GLY A 1 104 ? -21.096 0.110 -7.226 1.00 69.75 104 GLY A CA 1
ATOM 807 C C . GLY A 1 104 ? -22.079 1.104 -7.833 1.00 69.75 104 GLY A C 1
ATOM 808 O O . GLY A 1 104 ? -23.156 1.328 -7.282 1.00 69.75 104 GLY A O 1
ATOM 809 N N . ASN A 1 105 ? -21.730 1.688 -8.976 1.00 60.72 105 ASN A N 1
ATOM 810 C CA . ASN A 1 105 ? -22.689 2.385 -9.822 1.00 60.72 105 ASN A CA 1
ATOM 811 C C . ASN A 1 105 ? -23.166 1.407 -10.902 1.00 60.72 105 ASN A C 1
ATOM 813 O O . ASN A 1 105 ? -22.403 1.114 -11.818 1.00 60.72 105 ASN A O 1
ATOM 817 N N . GLY A 1 106 ? -24.375 0.855 -10.779 1.00 55.03 106 GLY A N 1
ATOM 818 C CA . GLY A 1 106 ? -24.973 0.016 -11.822 1.00 55.03 106 GLY A CA 1
ATOM 819 C C . GLY A 1 106 ? -25.341 0.872 -13.036 1.00 55.03 106 GLY A C 1
ATOM 820 O O . GLY A 1 106 ? -25.954 1.922 -12.882 1.00 55.03 106 GLY A O 1
ATOM 821 N N . SER A 1 107 ? -24.936 0.464 -14.240 1.00 50.75 107 SER A N 1
ATOM 822 C CA . SER A 1 107 ? -25.236 1.192 -15.485 1.00 50.75 107 SER A CA 1
ATOM 823 C C . SER A 1 107 ? -26.558 0.786 -16.142 1.00 50.75 107 SER A C 1
ATOM 825 O O . SER A 1 107 ? -26.824 1.200 -17.268 1.00 50.75 107 SER A O 1
ATOM 827 N N . ASP A 1 108 ? -27.393 0.008 -15.460 1.00 46.97 108 ASP A N 1
ATOM 828 C CA . ASP A 1 108 ? -28.638 -0.490 -16.033 1.00 46.97 108 ASP A CA 1
ATOM 829 C C . ASP A 1 108 ? -29.766 0.433 -15.569 1.00 46.97 108 ASP A C 1
ATOM 831 O O . ASP A 1 108 ? -29.986 0.611 -14.373 1.00 46.97 108 ASP A O 1
ATOM 835 N N . GLY A 1 109 ? -30.397 1.118 -16.527 1.00 45.62 109 GLY A N 1
ATOM 836 C CA . GLY A 1 109 ? -31.338 2.211 -16.294 1.00 45.62 109 GLY A CA 1
ATOM 837 C C . GLY A 1 109 ? -32.386 1.899 -15.225 1.00 45.62 109 GLY A C 1
ATOM 838 O O . GLY A 1 109 ? -33.314 1.134 -15.458 1.00 45.62 109 GLY A O 1
ATOM 839 N N . GLY A 1 110 ? -32.243 2.544 -14.068 1.00 42.19 110 GLY A N 1
ATOM 840 C CA . GLY A 1 110 ? -33.193 2.471 -12.965 1.00 42.19 110 GLY A CA 1
ATOM 841 C C . GLY A 1 110 ? -32.505 2.301 -11.613 1.00 42.19 110 GLY A C 1
ATOM 842 O O . GLY A 1 110 ? -32.115 1.205 -11.244 1.00 42.19 110 GLY A O 1
ATOM 843 N N . SER A 1 111 ? -32.469 3.391 -10.844 1.00 42.03 111 SER A N 1
ATOM 844 C CA . SER A 1 111 ? -32.303 3.413 -9.382 1.00 42.03 111 SER A CA 1
ATOM 845 C C . SER A 1 111 ? -30.925 3.098 -8.774 1.00 42.03 111 SER A C 1
ATOM 847 O O . SER A 1 111 ? -30.539 1.951 -8.606 1.00 42.03 111 SER A O 1
ATOM 849 N N . GLY A 1 112 ? -30.302 4.166 -8.252 1.00 42.62 112 GLY A N 1
ATOM 850 C CA . GLY A 1 112 ? -29.595 4.177 -6.964 1.00 42.62 112 GLY A CA 1
ATOM 851 C C . GLY A 1 112 ? -28.195 3.559 -6.925 1.00 42.62 112 GLY A C 1
ATOM 852 O O . GLY A 1 112 ? -28.010 2.374 -7.171 1.00 42.62 112 GLY A O 1
ATOM 853 N N . ALA A 1 113 ? -27.197 4.345 -6.505 1.00 45.78 113 ALA A N 1
ATOM 854 C CA . ALA A 1 113 ? -25.905 3.798 -6.100 1.00 45.78 113 ALA A CA 1
ATOM 855 C C . ALA A 1 113 ? -26.123 2.754 -4.990 1.00 45.78 113 ALA A C 1
ATOM 857 O O . ALA A 1 113 ? -26.566 3.091 -3.891 1.00 45.78 113 ALA A O 1
ATOM 858 N N . ILE A 1 114 ? -25.817 1.487 -5.271 1.00 45.41 114 ILE A N 1
ATOM 859 C CA . ILE A 1 114 ? -25.884 0.428 -4.267 1.00 45.41 114 ILE A CA 1
ATOM 860 C C . ILE A 1 114 ? -24.564 0.479 -3.495 1.00 45.41 114 ILE A C 1
ATOM 862 O O . ILE A 1 114 ? -23.518 0.011 -3.955 1.00 45.41 114 ILE A O 1
ATOM 866 N N . ALA A 1 115 ? -24.601 1.098 -2.316 1.00 43.16 115 ALA A N 1
ATOM 867 C CA . ALA A 1 115 ? -23.505 1.049 -1.361 1.00 43.16 115 ALA A CA 1
ATOM 868 C C . ALA A 1 115 ? -23.571 -0.282 -0.600 1.00 43.16 115 ALA A C 1
ATOM 870 O O . ALA A 1 115 ? -24.353 -0.445 0.336 1.00 43.16 115 ALA A O 1
ATOM 871 N N . ALA A 1 116 ? -22.740 -1.244 -0.993 1.00 44.72 116 ALA A N 1
ATOM 872 C CA . ALA A 1 116 ? -22.529 -2.451 -0.210 1.00 44.72 116 ALA A CA 1
ATOM 873 C C . ALA A 1 116 ? -21.452 -2.156 0.844 1.00 44.72 116 ALA A C 1
ATOM 875 O O . ALA A 1 116 ? -20.247 -2.258 0.593 1.00 44.72 116 ALA A O 1
ATOM 876 N N . ILE A 1 117 ? -21.878 -1.764 2.045 1.00 42.19 117 ILE A N 1
ATOM 877 C CA . ILE A 1 117 ? -20.969 -1.636 3.188 1.00 42.19 117 ILE A CA 1
ATOM 878 C C . ILE A 1 117 ? -20.706 -3.043 3.714 1.00 42.19 117 ILE A C 1
ATOM 880 O O . ILE A 1 117 ? -21.520 -3.624 4.430 1.00 42.19 117 ILE A O 1
ATOM 884 N N . ARG A 1 118 ? -19.562 -3.615 3.336 1.00 40.47 118 ARG A N 1
ATOM 885 C CA . ARG A 1 118 ? -19.112 -4.895 3.874 1.00 40.47 118 ARG A CA 1
ATOM 886 C C . ARG A 1 118 ? -18.058 -4.630 4.937 1.00 40.47 118 ARG A C 1
ATOM 888 O O . ARG A 1 118 ? -16.873 -4.516 4.643 1.00 40.47 118 ARG A O 1
ATOM 895 N N . THR A 1 119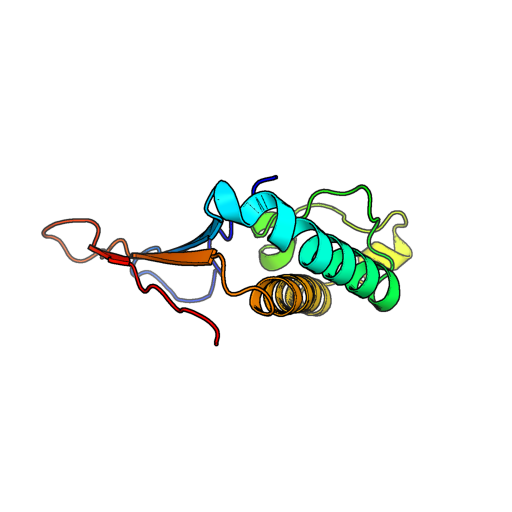 ? -18.486 -4.570 6.193 1.00 39.91 119 THR A N 1
ATOM 896 C CA . THR A 1 119 ? -17.562 -4.496 7.328 1.00 39.91 119 THR A CA 1
ATOM 897 C C . THR A 1 119 ? -16.826 -5.825 7.465 1.00 39.91 119 THR A C 1
ATOM 899 O O . THR A 1 119 ? -17.285 -6.753 8.128 1.00 39.91 119 THR A O 1
ATOM 902 N N . ILE A 1 120 ? -15.675 -5.938 6.808 1.00 44.47 120 ILE A N 1
ATOM 903 C CA . ILE A 1 120 ? -14.749 -7.047 7.020 1.00 44.47 120 ILE A CA 1
ATOM 904 C C . ILE A 1 120 ? -13.940 -6.705 8.271 1.00 44.47 120 ILE A C 1
ATOM 906 O O . ILE A 1 120 ? -12.978 -5.948 8.200 1.00 44.47 120 ILE A O 1
ATOM 910 N N . ARG A 1 121 ? -14.340 -7.245 9.428 1.00 41.72 121 ARG A N 1
ATOM 911 C CA . ARG A 1 121 ? -13.462 -7.269 10.605 1.00 41.72 121 ARG A CA 1
ATOM 912 C C . ARG A 1 121 ? -12.443 -8.385 10.403 1.00 41.72 121 ARG A C 1
ATOM 914 O O . ARG A 1 121 ? -12.795 -9.558 10.517 1.00 41.72 121 ARG A O 1
ATOM 921 N N . CYS A 1 122 ? -11.203 -8.026 10.093 1.00 38.75 122 CYS A N 1
ATOM 922 C CA . CYS A 1 122 ? -10.088 -8.960 10.212 1.00 38.75 122 CYS A CA 1
ATOM 923 C C . CYS A 1 122 ? -9.933 -9.318 11.702 1.00 38.75 122 CYS A C 1
ATOM 925 O O . CYS A 1 122 ? -9.759 -8.416 12.523 1.00 38.75 122 CYS A O 1
ATOM 927 N N . ARG A 1 123 ? -10.105 -10.603 12.044 1.00 37.38 123 ARG A N 1
ATOM 928 C CA . ARG A 1 123 ? -9.821 -11.158 13.378 1.00 37.38 123 ARG A CA 1
ATOM 929 C C . ARG A 1 123 ? -8.344 -11.491 13.506 1.00 37.38 123 ARG A C 1
ATOM 931 O O . ARG A 1 123 ? -7.777 -11.949 12.491 1.00 37.38 123 ARG A O 1
#

Secondary structure (DSSP, 8-state):
----------S-SS--EEEEEEEPGGGHHHHHHHHHHHHHHHHHHH---TTSPP-HHHHHT--S--SSSHHHHHH--HHHHHHHHHHHHHHHTTSS-EEEEEEE---SSSS--EEEEE-----

pLDDT: mean 71.36, std 18.73, range [31.64, 93.19]

Sequence (123 aa):
MHLDISTIPGIQKTGVTLTALIIHEEQWSSVLSPWLAGRRAIHAAFGVSKKQELHANHLYKGRKKYCDTQEQGDRYGLPLRNATGRIMLTALAKNSGFTVVTIGNGSDGGSGAIAAIRTIRCR

Radius of gyration: 16.11 Å; chains: 1; bounding box: 50×22×38 Å